Protein AF-A0A972MB14-F1 (afdb_monomer)

Structure (mmCIF, N/CA/C/O backbone):
data_AF-A0A972MB14-F1
#
_entry.id   AF-A0A972MB14-F1
#
loop_
_atom_site.group_PDB
_atom_site.id
_atom_site.type_symbol
_atom_site.label_atom_id
_atom_site.label_alt_id
_atom_site.label_comp_id
_atom_site.label_asym_id
_atom_site.label_entity_id
_atom_site.label_seq_id
_atom_site.pdbx_PDB_ins_code
_atom_site.Cartn_x
_atom_site.Cartn_y
_atom_site.Cartn_z
_atom_site.occupancy
_atom_site.B_iso_or_equiv
_atom_site.auth_seq_id
_atom_site.auth_comp_id
_atom_site.auth_asym_id
_atom_site.auth_atom_id
_atom_site.pdbx_PDB_model_num
ATOM 1 N N . MET A 1 1 ? -37.637 18.551 59.350 1.00 67.12 1 MET A N 1
ATOM 2 C CA . MET A 1 1 ? -36.494 17.605 59.357 1.00 67.12 1 MET A CA 1
ATOM 3 C C . MET A 1 1 ? -36.695 16.401 58.431 1.00 67.12 1 MET A C 1
ATOM 5 O O . MET A 1 1 ? -35.861 16.208 57.563 1.00 67.12 1 MET A O 1
ATOM 9 N N . LYS A 1 2 ? -37.806 15.646 58.508 1.00 78.25 2 LYS A N 1
ATOM 10 C CA . LYS A 1 2 ? -38.041 14.462 57.644 1.00 78.25 2 LYS A CA 1
ATOM 11 C C . LYS A 1 2 ? -37.957 14.737 56.128 1.00 78.25 2 LYS A C 1
ATOM 13 O O . LYS A 1 2 ? -37.333 13.970 55.413 1.00 78.25 2 LYS A O 1
ATOM 18 N N . LYS A 1 3 ? -38.506 15.862 55.649 1.00 83.62 3 LYS A N 1
ATOM 19 C CA . LYS A 1 3 ? -38.447 16.250 54.223 1.00 83.62 3 LYS A CA 1
ATOM 20 C C . LYS A 1 3 ? -37.011 16.465 53.722 1.00 83.62 3 LYS A C 1
ATOM 22 O O . LYS A 1 3 ? -36.682 16.026 52.633 1.00 83.62 3 LYS A O 1
ATOM 27 N N . PHE A 1 4 ? -36.147 17.070 54.539 1.00 88.12 4 PHE A N 1
ATOM 28 C CA . PHE A 1 4 ? -34.737 17.300 54.201 1.00 88.12 4 PHE A CA 1
ATOM 29 C C . PHE A 1 4 ? -33.963 15.985 54.045 1.00 88.12 4 PHE A C 1
ATOM 31 O O . PHE A 1 4 ? -33.184 15.830 53.113 1.00 88.12 4 PHE A O 1
ATOM 38 N N . LEU A 1 5 ? -34.244 15.007 54.911 1.00 87.56 5 LEU A N 1
ATOM 39 C CA . LEU A 1 5 ? -33.605 13.691 54.869 1.00 87.56 5 LEU A CA 1
ATOM 40 C C . LEU A 1 5 ? -33.989 12.903 53.604 1.00 87.56 5 LEU A C 1
ATOM 42 O O . LEU A 1 5 ? -33.153 12.219 53.024 1.00 87.56 5 LEU A O 1
ATOM 46 N N . VAL A 1 6 ? -35.232 13.065 53.134 1.00 91.38 6 VAL A N 1
ATOM 47 C CA . VAL A 1 6 ? -35.703 12.485 51.865 1.00 91.38 6 VAL A CA 1
ATOM 48 C C . VAL A 1 6 ? -35.013 13.137 50.664 1.00 91.38 6 VAL A C 1
ATOM 50 O O . VAL A 1 6 ? -34.541 12.427 49.782 1.00 91.38 6 VAL A O 1
ATOM 53 N N . PHE A 1 7 ? -34.885 14.468 50.642 1.00 91.50 7 PHE A N 1
ATOM 54 C CA . PHE A 1 7 ? -34.159 15.160 49.570 1.00 91.50 7 PHE A CA 1
ATOM 55 C C . PHE A 1 7 ? -32.680 14.762 49.515 1.00 91.50 7 PHE A C 1
ATOM 57 O O . PHE A 1 7 ? -32.153 14.548 48.426 1.00 91.50 7 PHE A O 1
ATOM 64 N N . LEU A 1 8 ? -32.032 14.600 50.671 1.00 92.25 8 LEU A N 1
ATOM 65 C CA . LEU A 1 8 ? -30.643 14.150 50.743 1.00 92.25 8 LEU A CA 1
ATOM 66 C C . LEU A 1 8 ? -30.474 12.729 50.182 1.00 92.25 8 LEU A C 1
ATOM 68 O O . LEU A 1 8 ? -29.557 12.487 49.404 1.00 92.25 8 LEU A O 1
ATOM 72 N N . ALA A 1 9 ? -31.383 11.809 50.517 1.00 92.25 9 ALA A N 1
ATOM 73 C CA . ALA A 1 9 ? -31.348 10.439 50.004 1.00 92.25 9 ALA A CA 1
ATOM 74 C C . ALA A 1 9 ? -31.546 10.379 48.478 1.00 92.25 9 ALA A C 1
ATOM 76 O O . ALA A 1 9 ? -30.826 9.657 47.791 1.00 92.25 9 ALA A O 1
ATOM 77 N N . ILE A 1 10 ? -32.474 11.177 47.939 1.00 92.31 10 ILE A N 1
ATOM 78 C CA . ILE A 1 10 ? -32.701 11.275 46.488 1.00 92.31 10 ILE A CA 1
ATOM 79 C C . ILE A 1 10 ? -31.466 11.855 45.788 1.00 92.31 10 ILE A C 1
ATOM 81 O O . ILE A 1 10 ? -31.065 11.362 44.737 1.00 92.31 10 ILE A O 1
ATOM 85 N N . PHE A 1 11 ? -30.839 12.876 46.374 1.00 93.06 11 PHE A N 1
ATOM 86 C CA . PHE A 1 11 ? -29.651 13.502 45.800 1.00 93.06 11 PHE A CA 1
ATOM 87 C C . PHE A 1 11 ? -28.461 12.536 45.729 1.00 93.06 11 PHE A C 1
ATOM 89 O O . PHE A 1 11 ? -27.808 12.448 44.691 1.00 93.06 11 PHE A O 1
ATOM 96 N N . ILE A 1 12 ? -28.226 11.757 46.791 1.00 93.62 12 ILE A N 1
ATOM 97 C CA . ILE A 1 12 ? -27.188 10.714 46.811 1.00 93.62 12 ILE A CA 1
ATOM 98 C C . ILE A 1 12 ? -27.470 9.658 45.733 1.00 93.62 12 ILE A C 1
ATOM 100 O O . ILE A 1 12 ? -26.585 9.341 44.943 1.00 93.62 12 ILE A O 1
ATOM 104 N N . PHE A 1 13 ? -28.720 9.195 45.625 1.00 93.75 13 PHE A N 1
ATOM 105 C CA . PHE A 1 13 ? -29.112 8.208 44.617 1.00 93.75 13 PHE A CA 1
ATOM 106 C C . PHE A 1 13 ? -28.865 8.695 43.179 1.00 93.75 13 PHE A C 1
ATOM 108 O O . PHE A 1 13 ? -28.361 7.945 42.343 1.00 93.75 13 PHE A O 1
ATOM 115 N N . ILE A 1 14 ? -29.166 9.965 42.887 1.00 94.88 14 ILE A N 1
ATOM 116 C CA . ILE A 1 14 ? -28.911 10.558 41.565 1.00 94.88 14 ILE A CA 1
ATOM 117 C C . ILE A 1 14 ? -27.407 10.582 41.257 1.00 94.88 14 ILE A C 1
ATOM 119 O O . ILE A 1 14 ? -27.012 10.237 40.141 1.00 94.88 14 ILE A O 1
ATOM 123 N N . ILE A 1 15 ? -26.567 10.952 42.229 1.00 94.00 15 ILE A N 1
ATOM 124 C CA . ILE A 1 15 ? -25.106 10.964 42.054 1.00 94.00 15 ILE A CA 1
ATOM 125 C C . ILE A 1 15 ? -24.587 9.555 41.749 1.00 94.00 15 ILE A C 1
ATOM 127 O O . ILE A 1 15 ? -23.817 9.385 40.799 1.00 94.00 15 ILE A O 1
ATOM 131 N N . ASP A 1 16 ? -25.045 8.548 42.491 1.00 91.44 16 ASP A N 1
ATOM 132 C CA . ASP A 1 16 ? -24.638 7.158 42.280 1.00 91.44 16 ASP A CA 1
ATOM 133 C C . ASP A 1 16 ? -25.042 6.654 40.885 1.00 91.44 16 ASP A C 1
ATOM 135 O O . ASP A 1 16 ? -24.229 6.046 40.179 1.00 91.44 16 ASP A O 1
ATOM 139 N N . CYS A 1 17 ? -26.257 6.974 40.424 1.00 91.75 17 CYS A N 1
ATOM 140 C CA . CYS A 1 17 ? -26.710 6.640 39.071 1.00 91.75 17 CYS A CA 1
ATOM 141 C C . CYS A 1 17 ? -25.832 7.274 37.979 1.00 91.75 17 CYS A C 1
ATOM 143 O O . CYS A 1 17 ? -25.488 6.607 36.994 1.00 91.75 17 CYS A O 1
ATOM 145 N N . ILE A 1 18 ? -25.437 8.541 38.145 1.00 92.50 18 ILE A N 1
ATOM 146 C CA . ILE A 1 18 ? -24.550 9.231 37.197 1.00 92.50 18 ILE A CA 1
ATOM 147 C C . ILE A 1 18 ? -23.175 8.549 37.170 1.00 92.50 18 ILE A C 1
ATOM 149 O O . ILE A 1 18 ? -22.654 8.257 36.088 1.00 92.50 18 ILE A O 1
ATOM 153 N N . LEU A 1 19 ? -22.609 8.227 38.338 1.00 90.56 19 LEU A N 1
ATOM 154 C CA . LEU A 1 19 ? -21.304 7.568 38.437 1.00 90.56 19 LEU A CA 1
ATOM 155 C C . LEU A 1 19 ? -21.295 6.196 37.746 1.00 90.56 19 LEU A C 1
ATOM 157 O O . LEU A 1 19 ? -20.359 5.870 37.007 1.00 90.56 19 LEU A O 1
ATOM 161 N N . ILE A 1 20 ? -22.349 5.403 37.955 1.00 90.12 20 ILE A N 1
ATOM 162 C CA . ILE A 1 20 ? -22.514 4.085 37.326 1.00 90.12 20 ILE A CA 1
ATOM 163 C C . ILE A 1 20 ? -22.588 4.226 35.802 1.00 90.12 20 ILE A C 1
ATOM 165 O O . ILE A 1 20 ? -21.906 3.493 35.083 1.00 90.12 20 ILE A O 1
ATOM 169 N N . THR A 1 21 ? -23.350 5.202 35.306 1.00 86.88 21 THR A N 1
ATOM 170 C CA . THR A 1 21 ? -23.515 5.446 33.864 1.00 86.88 21 THR A CA 1
ATOM 171 C C . THR A 1 21 ? -22.186 5.799 33.192 1.00 86.88 21 THR A C 1
ATOM 173 O O . THR A 1 21 ? -21.844 5.232 32.151 1.00 86.88 21 THR A O 1
ATOM 176 N N . ILE A 1 22 ? -21.383 6.671 33.813 1.00 83.62 22 ILE A N 1
ATOM 177 C CA . ILE A 1 22 ? -20.046 7.034 33.310 1.00 83.62 22 ILE A CA 1
ATOM 178 C C . ILE A 1 22 ? -19.139 5.798 33.247 1.00 83.62 22 ILE A C 1
ATOM 180 O O . ILE A 1 22 ? -18.452 5.573 32.247 1.00 83.62 22 ILE A O 1
ATOM 184 N N . LYS A 1 23 ? -19.161 4.962 34.292 1.00 84.81 23 LYS A N 1
ATOM 185 C CA . LYS A 1 23 ? -18.331 3.752 34.371 1.00 84.81 23 LYS A CA 1
ATOM 186 C C . LYS A 1 23 ? -18.718 2.706 33.319 1.00 84.81 23 LYS A C 1
ATOM 188 O O . LYS A 1 23 ? -17.835 2.062 32.751 1.00 84.81 23 LYS A O 1
ATOM 193 N N . LEU A 1 24 ? -20.011 2.552 33.030 1.00 80.06 24 LEU A N 1
ATOM 194 C CA . LEU A 1 24 ? -20.500 1.656 31.976 1.00 80.06 24 LEU A CA 1
ATOM 195 C C . LEU A 1 24 ? -20.060 2.131 30.583 1.00 80.06 24 LEU A C 1
ATOM 197 O O . LEU A 1 24 ? -19.507 1.338 29.821 1.00 80.06 24 LEU A O 1
ATOM 201 N N . ASN A 1 25 ? -20.192 3.427 30.293 1.00 78.38 25 ASN A N 1
ATOM 202 C CA . ASN A 1 25 ? -19.833 3.998 28.990 1.00 78.38 25 ASN A CA 1
ATOM 203 C C . ASN A 1 25 ? -18.316 3.899 28.703 1.00 78.38 25 ASN A C 1
ATOM 205 O O . ASN A 1 25 ? -17.888 3.513 27.614 1.00 78.38 25 ASN A O 1
ATOM 209 N N . GLN A 1 26 ? -17.469 4.125 29.716 1.00 76.31 26 GLN A N 1
ATOM 210 C CA . GLN A 1 26 ? -16.018 3.923 29.582 1.00 76.31 26 GLN A CA 1
ATOM 211 C C . GLN A 1 26 ? -15.644 2.466 29.260 1.00 76.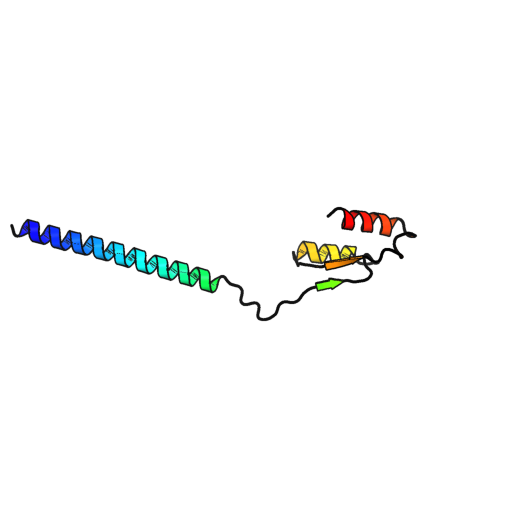31 26 GLN A C 1
ATOM 213 O O . GLN A 1 26 ? -14.702 2.219 28.502 1.00 76.31 26 GLN A O 1
ATOM 218 N N . ASN A 1 27 ? -16.370 1.495 29.818 1.00 69.38 27 ASN A N 1
ATOM 219 C CA . ASN A 1 27 ? -16.128 0.077 29.556 1.00 69.38 27 ASN A CA 1
ATOM 220 C C . ASN A 1 27 ? -16.568 -0.339 28.146 1.00 69.38 27 ASN A C 1
ATOM 222 O O . ASN A 1 27 ? -15.881 -1.144 27.511 1.00 69.38 27 ASN A O 1
ATOM 226 N N . GLU A 1 28 ? -17.664 0.220 27.632 1.00 69.06 28 GLU A N 1
ATOM 227 C CA . GLU A 1 28 ? -18.085 0.005 26.244 1.00 69.06 28 GLU A CA 1
ATOM 228 C C . GLU A 1 28 ? -17.102 0.616 25.248 1.00 69.06 28 GLU A C 1
ATOM 230 O O . GLU A 1 28 ? -16.692 -0.066 24.308 1.00 69.06 28 GLU A O 1
ATOM 235 N N . SER A 1 29 ? -16.628 1.838 25.506 1.00 64.06 29 SER A N 1
ATOM 236 C CA . SER A 1 29 ? -15.599 2.488 24.688 1.00 64.06 29 SER A CA 1
ATOM 237 C C . SER A 1 29 ? -14.307 1.658 24.630 1.00 64.06 29 SER A C 1
ATOM 239 O O . SER A 1 29 ? -13.803 1.353 23.547 1.00 64.06 29 SER A O 1
ATOM 241 N N . LYS A 1 30 ? -13.821 1.152 25.775 1.00 61.94 30 LYS A N 1
ATOM 242 C CA . LYS A 1 30 ? -12.661 0.239 25.813 1.00 61.94 30 LYS A CA 1
ATOM 243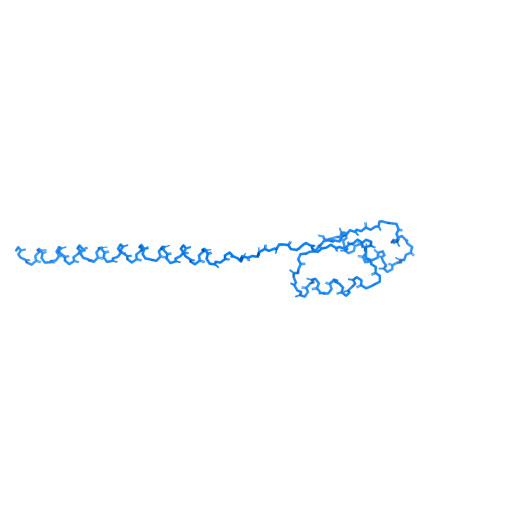 C C . LYS A 1 30 ? -12.901 -1.059 25.031 1.00 61.94 30 LYS A C 1
ATOM 245 O O . LYS A 1 30 ? -11.999 -1.525 24.333 1.00 61.94 30 LYS A O 1
ATOM 250 N N . ARG A 1 31 ? -14.105 -1.640 25.110 1.00 60.22 31 ARG A N 1
ATOM 251 C CA . ARG A 1 31 ? -14.480 -2.841 24.336 1.00 60.22 31 ARG A CA 1
ATOM 252 C C . ARG A 1 31 ? -14.561 -2.566 22.833 1.00 60.22 31 ARG A C 1
ATOM 254 O O . ARG A 1 31 ? -14.140 -3.419 22.054 1.00 60.22 31 ARG A O 1
ATOM 261 N N . ALA A 1 32 ? -15.063 -1.403 22.424 1.00 60.53 32 ALA A N 1
ATOM 262 C CA . ALA A 1 32 ? -15.117 -0.994 21.023 1.00 60.53 32 ALA A CA 1
ATOM 263 C C . ALA A 1 32 ? -13.706 -0.811 20.440 1.00 60.53 32 ALA A C 1
ATOM 265 O O . ALA A 1 32 ? -13.418 -1.328 19.361 1.00 60.53 32 ALA A O 1
ATOM 266 N N . ILE A 1 33 ? -12.793 -0.193 21.199 1.00 60.38 33 ILE A N 1
ATOM 267 C CA . ILE A 1 33 ? -11.381 -0.035 20.811 1.00 60.38 33 ILE A CA 1
ATOM 268 C C . ILE A 1 33 ? -10.690 -1.402 20.657 1.00 60.38 33 ILE A C 1
ATOM 270 O O . ILE A 1 33 ? -9.942 -1.612 19.704 1.00 60.38 33 ILE A O 1
ATOM 274 N N . HIS A 1 34 ? -10.970 -2.364 21.542 1.00 58.25 34 HIS A N 1
ATOM 275 C CA . HIS A 1 34 ? -10.407 -3.718 21.442 1.00 58.25 34 HIS A CA 1
ATOM 276 C C . HIS A 1 34 ? -10.948 -4.532 20.256 1.00 58.25 34 HIS A C 1
ATOM 278 O O . HIS A 1 34 ? -10.228 -5.377 19.730 1.00 58.25 34 HIS A O 1
ATOM 284 N N . LYS A 1 35 ? -12.184 -4.281 19.807 1.00 57.38 35 LYS A N 1
ATOM 285 C CA . LYS A 1 35 ? -12.768 -4.940 18.624 1.00 57.38 35 LYS A CA 1
ATOM 286 C C . LYS A 1 35 ? -12.300 -4.342 17.293 1.00 57.38 35 LYS A C 1
ATOM 288 O O . LYS A 1 35 ? -12.428 -5.001 16.269 1.00 57.38 35 LYS A O 1
ATOM 293 N N . ALA A 1 36 ? -11.760 -3.124 17.299 1.00 57.97 36 ALA A N 1
ATOM 294 C CA . ALA A 1 36 ? -11.373 -2.407 16.086 1.00 57.97 36 ALA A CA 1
ATOM 295 C C . ALA A 1 36 ? -9.965 -2.741 15.566 1.00 57.97 36 ALA A C 1
ATOM 297 O O . ALA A 1 36 ? -9.579 -2.229 14.519 1.00 57.97 36 ALA A O 1
ATOM 298 N N . LYS A 1 37 ? -9.179 -3.583 16.253 1.00 57.12 37 LYS A N 1
ATOM 299 C CA . LYS A 1 37 ? -7.910 -4.063 15.691 1.00 57.12 37 LYS A CA 1
ATOM 300 C C . LYS A 1 37 ? -8.203 -5.213 14.730 1.00 57.12 37 LYS A C 1
ATOM 302 O O . LYS A 1 37 ? -8.576 -6.288 15.204 1.00 57.12 37 LYS A O 1
ATOM 307 N N . PRO A 1 38 ? -8.042 -5.031 13.406 1.00 58.31 38 PRO A N 1
ATOM 308 C CA . PRO A 1 38 ? -8.188 -6.140 12.488 1.00 58.31 38 PRO A CA 1
ATOM 309 C C . PRO A 1 38 ? -7.117 -7.176 12.828 1.00 58.31 38 PRO A C 1
ATOM 311 O O . PRO A 1 38 ? -5.915 -6.919 12.777 1.00 58.31 38 PRO A O 1
ATOM 314 N N . HIS A 1 39 ? -7.583 -8.348 13.243 1.00 59.25 39 HIS A N 1
ATOM 315 C CA . HIS A 1 39 ? -6.758 -9.497 13.577 1.00 59.25 39 HIS A CA 1
ATOM 316 C C . HIS A 1 39 ? -6.288 -10.139 12.262 1.00 59.25 39 HIS A C 1
ATOM 318 O O . HIS A 1 39 ? -6.711 -11.237 11.905 1.00 59.25 39 HIS A O 1
ATOM 324 N N . TYR A 1 40 ? -5.455 -9.443 11.484 1.00 62.72 40 TYR A N 1
ATOM 325 C CA . TYR A 1 40 ? -4.817 -10.067 10.330 1.00 62.72 40 TYR A CA 1
ATOM 326 C C . TYR A 1 40 ? -3.843 -11.114 10.870 1.00 62.72 40 TYR A C 1
ATOM 328 O O . TYR A 1 40 ? -2.780 -10.792 11.394 1.00 62.72 40 TYR A O 1
ATOM 336 N N . LYS A 1 41 ? -4.252 -12.386 10.818 1.00 67.38 41 LYS A N 1
ATOM 337 C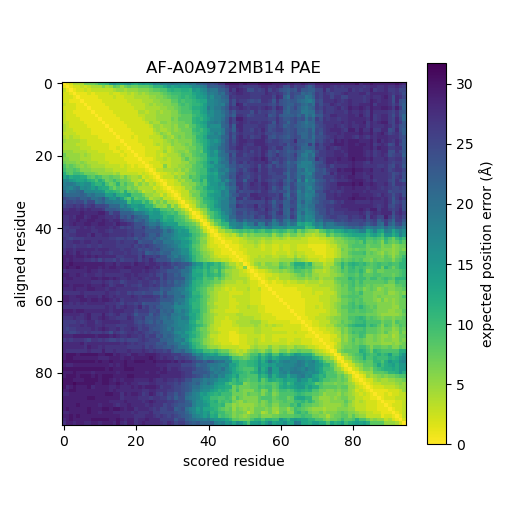 CA . LYS A 1 41 ? -3.465 -13.530 11.306 1.00 67.38 41 LYS A CA 1
ATOM 338 C C . LYS A 1 41 ? -2.135 -13.673 10.550 1.00 67.38 41 LYS A C 1
ATOM 340 O O . LYS A 1 41 ? -1.214 -14.295 11.067 1.00 67.38 41 LYS A O 1
ATOM 345 N N . TYR A 1 42 ? -2.040 -13.076 9.359 1.00 71.31 42 TYR A N 1
ATOM 346 C CA . TYR A 1 42 ? -0.873 -13.098 8.488 1.00 71.31 42 TYR A CA 1
ATOM 347 C C . TYR A 1 42 ? -0.743 -11.763 7.751 1.00 71.31 42 TYR A C 1
ATOM 349 O O . TYR A 1 42 ? -1.732 -11.245 7.234 1.00 71.31 42 TYR A O 1
ATOM 357 N N . SER A 1 43 ? 0.479 -11.241 7.682 1.00 80.12 43 SER A N 1
ATOM 358 C CA . SER A 1 43 ? 0.828 -10.093 6.844 1.00 80.12 43 SER A CA 1
ATOM 359 C C . SER A 1 43 ? 1.498 -10.603 5.575 1.00 80.12 43 SER A C 1
ATOM 361 O O . SER A 1 43 ? 2.470 -11.353 5.656 1.00 80.12 43 SER A O 1
ATOM 363 N N . VAL A 1 44 ? 0.984 -10.202 4.413 1.00 81.94 44 VAL A N 1
ATOM 3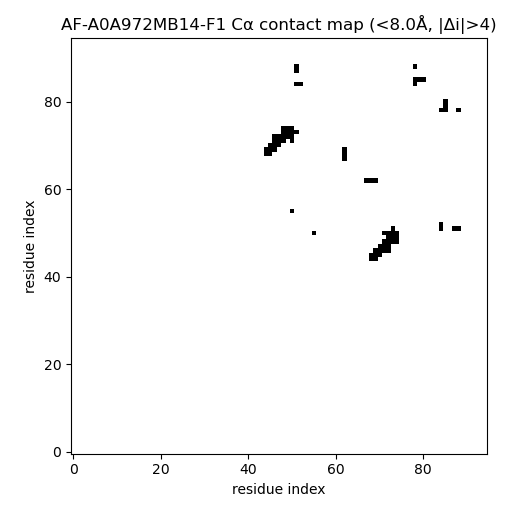64 C CA . VAL A 1 44 ? 1.583 -10.507 3.108 1.00 81.94 44 VAL A CA 1
ATOM 365 C C . VAL A 1 44 ? 2.146 -9.214 2.536 1.00 81.94 44 VAL A C 1
ATOM 367 O O . VAL A 1 44 ? 1.427 -8.223 2.426 1.00 81.94 44 VAL A O 1
ATOM 370 N N . PHE A 1 45 ? 3.430 -9.229 2.186 1.00 88.88 45 PHE A N 1
ATOM 371 C CA . PHE A 1 45 ? 4.106 -8.110 1.537 1.00 88.88 45 PHE A CA 1
ATOM 372 C C . PHE A 1 45 ? 4.209 -8.399 0.043 1.00 88.88 45 PHE A C 1
ATOM 374 O O . PHE A 1 45 ? 4.734 -9.440 -0.347 1.00 88.88 45 PHE A O 1
ATOM 381 N N . LEU A 1 46 ? 3.687 -7.493 -0.782 1.00 90.25 46 LEU A N 1
ATOM 382 C CA . LEU A 1 46 ? 3.740 -7.622 -2.234 1.00 90.25 46 LEU A CA 1
ATOM 383 C C . LEU A 1 46 ? 4.926 -6.833 -2.785 1.00 90.25 46 LEU A C 1
ATOM 385 O O . LEU A 1 46 ? 5.045 -5.627 -2.554 1.00 90.25 46 LEU A O 1
ATOM 389 N N . THR A 1 47 ? 5.778 -7.522 -3.537 1.00 90.69 47 THR A N 1
ATOM 390 C CA . THR A 1 47 ? 6.929 -6.934 -4.218 1.00 90.69 47 THR A CA 1
ATOM 391 C C . THR A 1 47 ? 6.949 -7.336 -5.689 1.00 90.69 47 THR A C 1
ATOM 393 O O . THR A 1 47 ? 6.403 -8.374 -6.067 1.00 90.69 47 THR A O 1
ATOM 396 N N . SER A 1 48 ? 7.576 -6.514 -6.526 1.00 87.56 48 SER A N 1
ATOM 397 C CA . SER A 1 48 ? 7.941 -6.885 -7.896 1.00 87.56 48 SER A CA 1
ATOM 398 C C . SER A 1 48 ? 9.361 -6.444 -8.185 1.00 87.56 48 SER A C 1
ATOM 400 O O . SER A 1 48 ? 9.703 -5.283 -7.961 1.00 87.56 48 SER A O 1
ATOM 402 N N . ASP A 1 49 ? 10.131 -7.357 -8.760 1.00 86.62 49 ASP A N 1
ATOM 403 C CA . ASP A 1 49 ? 11.481 -7.105 -9.252 1.00 86.62 49 ASP A CA 1
ATOM 404 C C . ASP A 1 49 ? 11.453 -6.808 -10.760 1.00 86.62 49 ASP A C 1
ATOM 406 O O . ASP A 1 49 ? 10.418 -6.962 -11.417 1.00 86.62 49 ASP A O 1
ATOM 410 N N . ASP A 1 50 ? 12.574 -6.325 -11.297 1.00 82.38 50 ASP A N 1
ATOM 411 C CA . ASP A 1 50 ? 12.824 -6.082 -12.729 1.00 82.38 50 ASP A CA 1
ATOM 412 C C . ASP A 1 50 ? 11.931 -5.045 -13.437 1.00 82.38 50 ASP A C 1
ATOM 414 O O . ASP A 1 50 ? 12.067 -4.813 -14.640 1.00 82.38 50 ASP A O 1
ATOM 418 N N . GLY A 1 51 ? 11.035 -4.377 -12.713 1.00 74.50 51 GLY A N 1
ATOM 419 C CA . GLY A 1 51 ? 10.087 -3.431 -13.291 1.00 74.50 51 GLY A CA 1
ATOM 420 C C . GLY A 1 51 ? 10.646 -2.022 -13.546 1.00 74.50 51 GLY A C 1
ATOM 421 O O . GLY A 1 51 ? 11.721 -1.668 -13.059 1.00 74.50 51 GLY A O 1
ATOM 422 N N . PRO A 1 52 ? 9.890 -1.173 -14.274 1.00 76.38 52 PRO A N 1
ATOM 423 C CA . PRO A 1 52 ? 8.665 -1.504 -15.005 1.00 76.38 52 PRO A CA 1
ATOM 424 C C . PRO A 1 52 ? 8.896 -2.360 -16.266 1.00 76.38 52 PRO A C 1
ATOM 426 O O . PRO A 1 52 ? 9.765 -2.085 -17.076 1.00 76.38 52 PRO A O 1
ATOM 429 N N . LEU A 1 53 ? 8.064 -3.374 -16.484 1.00 76.31 53 LEU A N 1
ATOM 430 C CA . LE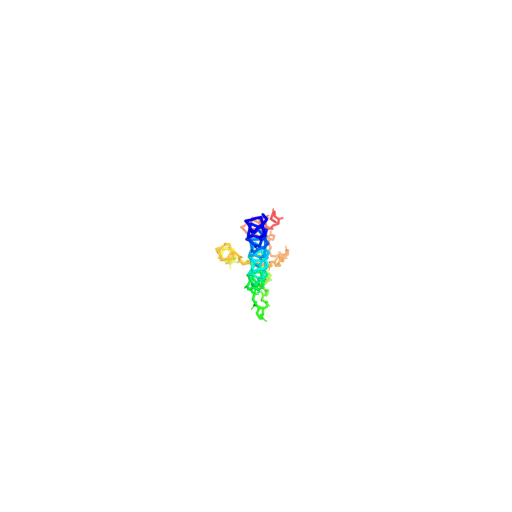U A 1 53 ? 8.065 -4.212 -17.686 1.00 76.31 53 LEU A CA 1
ATOM 431 C C . LEU A 1 53 ? 6.793 -3.967 -18.509 1.00 76.31 53 LEU A C 1
ATOM 433 O O . LEU A 1 53 ? 5.860 -3.264 -18.096 1.00 76.31 53 LEU A O 1
ATOM 437 N N . LYS A 1 54 ? 6.717 -4.579 -19.694 1.00 72.81 54 LYS A N 1
ATOM 438 C CA . LYS A 1 54 ? 5.473 -4.623 -20.471 1.00 72.81 54 LYS A CA 1
ATOM 439 C C . LYS A 1 54 ? 4.380 -5.282 -19.616 1.00 72.81 54 LYS A C 1
ATOM 441 O O . LYS A 1 54 ? 4.466 -6.459 -19.300 1.00 72.81 54 LYS A O 1
ATOM 446 N N . GLY A 1 55 ? 3.361 -4.508 -19.241 1.00 73.62 55 GLY A N 1
ATOM 447 C CA . GLY A 1 55 ? 2.291 -4.944 -18.332 1.00 73.62 55 GLY A CA 1
ATOM 448 C C . GLY A 1 55 ? 2.266 -4.223 -16.980 1.00 73.62 55 GLY A C 1
ATOM 449 O O . GLY A 1 55 ? 1.223 -4.226 -16.329 1.00 73.62 55 GLY A O 1
ATOM 450 N N . SER A 1 56 ? 3.319 -3.492 -16.593 1.00 80.88 56 SER A N 1
ATOM 451 C CA . SER A 1 56 ? 3.345 -2.753 -15.315 1.00 80.88 56 SER A CA 1
ATOM 452 C C . SER A 1 56 ? 2.234 -1.707 -15.183 1.00 80.88 56 SER A C 1
ATOM 454 O O . SER A 1 56 ? 1.763 -1.463 -14.083 1.00 80.88 56 SER A O 1
ATOM 456 N N . ARG A 1 57 ? 1.712 -1.164 -16.295 1.00 81.56 57 ARG A N 1
ATOM 457 C CA . ARG A 1 57 ? 0.535 -0.270 -16.271 1.00 81.56 57 ARG A CA 1
ATOM 458 C C . ARG A 1 57 ? -0.737 -0.947 -15.754 1.00 81.56 57 ARG A C 1
ATOM 460 O O . ARG A 1 57 ? -1.590 -0.274 -15.182 1.00 81.56 57 ARG A O 1
ATOM 467 N N . TYR A 1 58 ? -0.895 -2.245 -16.005 1.00 86.69 58 TYR A N 1
ATOM 468 C CA . TYR A 1 58 ? -2.025 -3.008 -15.481 1.00 86.69 58 TYR A CA 1
ATOM 469 C C . TYR A 1 58 ? -1.859 -3.223 -13.976 1.00 86.69 58 TYR A C 1
ATOM 471 O O . TYR A 1 58 ? -2.785 -2.974 -13.210 1.00 86.69 58 TYR A O 1
ATOM 479 N N . LEU A 1 59 ? -0.645 -3.575 -13.554 1.00 85.19 59 LEU A N 1
ATOM 480 C CA . LEU A 1 59 ? -0.297 -3.772 -12.150 1.00 85.19 59 LEU A CA 1
ATOM 481 C C . LEU A 1 59 ? -0.473 -2.470 -11.336 1.00 85.19 59 LEU A C 1
ATOM 483 O O . LEU A 1 59 ? -1.119 -2.474 -10.294 1.00 85.19 59 LEU A O 1
ATOM 487 N N . ASP A 1 60 ? -0.054 -1.332 -11.891 1.00 84.44 60 ASP A N 1
ATOM 488 C CA . ASP A 1 60 ? -0.309 0.015 -11.361 1.00 84.44 60 ASP A CA 1
ATOM 489 C C . ASP A 1 60 ? -1.789 0.358 -11.183 1.00 84.44 60 ASP A C 1
ATOM 491 O O . ASP A 1 60 ? -2.148 1.112 -10.275 1.00 84.44 60 ASP A O 1
ATOM 495 N N . ARG A 1 61 ? -2.638 -0.093 -12.116 1.00 88.81 61 ARG A N 1
ATOM 496 C CA . ARG A 1 61 ? -4.082 0.139 -12.042 1.00 88.81 61 ARG A CA 1
ATOM 497 C C . ARG A 1 61 ? -4.651 -0.633 -10.860 1.00 88.81 61 ARG A C 1
ATOM 499 O O . ARG A 1 61 ? -5.338 -0.025 -10.050 1.00 88.81 61 ARG A O 1
ATOM 506 N N . LEU A 1 62 ? -4.304 -1.915 -10.738 1.00 89.75 62 LEU A N 1
ATOM 507 C CA . LEU A 1 62 ? -4.758 -2.767 -9.640 1.00 89.75 62 LEU A CA 1
ATOM 508 C C . LEU A 1 62 ? -4.301 -2.225 -8.281 1.00 89.75 62 LEU A C 1
ATOM 510 O O . LEU A 1 62 ? -5.115 -2.085 -7.377 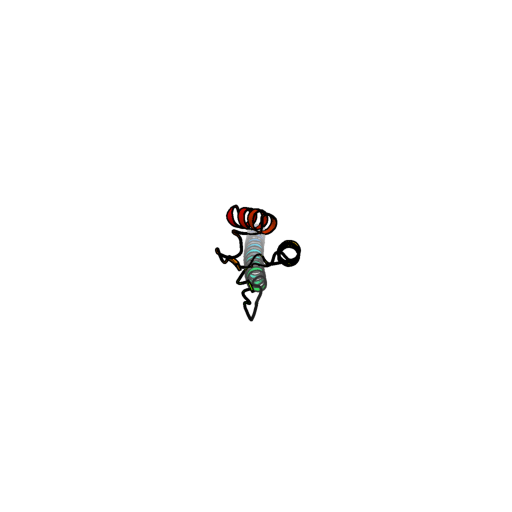1.00 89.75 62 LEU A O 1
ATOM 514 N N . ILE A 1 63 ? -3.027 -1.845 -8.144 1.00 89.25 63 ILE A N 1
ATOM 515 C CA . ILE A 1 63 ? -2.505 -1.274 -6.891 1.00 89.25 63 ILE A CA 1
ATOM 516 C C . ILE A 1 63 ? -3.299 -0.030 -6.477 1.00 89.25 63 ILE A C 1
ATOM 518 O O . ILE A 1 63 ? -3.655 0.113 -5.308 1.00 89.25 63 ILE A O 1
ATO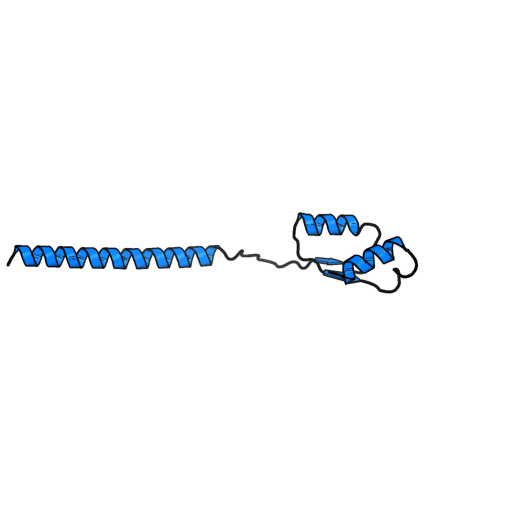M 522 N N . ARG A 1 64 ? -3.605 0.858 -7.432 1.00 87.81 64 ARG A N 1
ATOM 523 C CA . ARG A 1 64 ? -4.379 2.079 -7.167 1.00 87.81 64 ARG A CA 1
ATOM 524 C C . ARG A 1 64 ? -5.844 1.800 -6.853 1.00 87.81 64 ARG A C 1
ATOM 526 O O . ARG A 1 64 ? -6.389 2.432 -5.957 1.00 87.81 64 ARG A O 1
ATOM 533 N N . GLU A 1 65 ? -6.461 0.880 -7.584 1.00 94.25 65 GLU A N 1
ATOM 534 C CA . GLU A 1 65 ? -7.863 0.497 -7.412 1.00 94.25 65 GLU A CA 1
ATOM 535 C C . GLU A 1 65 ? -8.106 -0.149 -6.045 1.00 94.25 65 GLU A C 1
ATOM 537 O O . GLU A 1 65 ? -9.039 0.228 -5.341 1.00 94.25 65 GLU A O 1
ATOM 542 N N . TYR A 1 66 ? -7.224 -1.061 -5.635 1.00 92.00 66 TYR A N 1
ATOM 543 C CA . TYR A 1 66 ? -7.356 -1.798 -4.379 1.00 92.00 66 TYR A CA 1
ATOM 544 C C . TYR A 1 66 ? -6.634 -1.145 -3.190 1.00 92.00 66 TYR A C 1
ATOM 546 O O . TYR A 1 66 ? -6.709 -1.67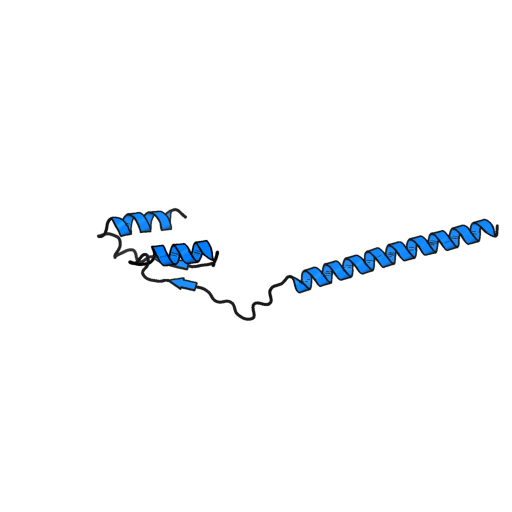0 -2.082 1.00 92.00 66 TYR A O 1
ATOM 554 N N . GLN A 1 67 ? -5.935 -0.023 -3.401 1.00 89.56 67 GLN A N 1
ATOM 555 C CA . GLN A 1 67 ? -5.154 0.688 -2.377 1.00 89.56 67 GLN A CA 1
ATOM 556 C C . GLN A 1 67 ? -4.195 -0.233 -1.597 1.00 89.56 67 GLN A C 1
ATOM 558 O O . GLN A 1 67 ? -4.048 -0.125 -0.378 1.00 89.56 67 GLN A O 1
ATOM 563 N N . VAL A 1 68 ? -3.548 -1.167 -2.300 1.00 86.88 68 VAL A N 1
ATOM 564 C CA . VAL A 1 68 ? -2.692 -2.188 -1.677 1.00 86.88 68 VAL A CA 1
ATOM 565 C C . VAL A 1 68 ? -1.254 -1.672 -1.553 1.00 86.88 68 VAL A C 1
ATOM 567 O O . VAL A 1 68 ? -0.691 -1.229 -2.555 1.00 86.88 68 VAL A O 1
ATOM 570 N N . PRO A 1 69 ? -0.617 -1.753 -0.368 1.00 85.94 69 PRO A N 1
ATOM 571 C CA . PRO A 1 69 ? 0.801 -1.434 -0.218 1.00 85.94 69 PRO A CA 1
ATOM 572 C C . PRO A 1 69 ? 1.668 -2.352 -1.087 1.00 85.94 69 PRO A C 1
ATOM 574 O O . PRO A 1 69 ? 1.528 -3.575 -1.037 1.00 85.94 69 PRO A O 1
ATOM 577 N N . PHE A 1 70 ? 2.572 -1.767 -1.870 1.00 88.06 70 PHE A N 1
ATOM 578 C CA . PHE A 1 70 ? 3.384 -2.490 -2.846 1.00 88.06 70 PHE A CA 1
ATOM 579 C C . PHE A 1 70 ? 4.773 -1.864 -2.994 1.00 88.06 70 PHE A C 1
ATOM 581 O O . PHE A 1 70 ? 4.893 -0.639 -3.043 1.00 88.06 70 PHE A O 1
ATOM 588 N N . THR A 1 71 ? 5.802 -2.704 -3.122 1.00 88.50 71 THR A N 1
ATOM 589 C CA . THR A 1 71 ? 7.187 -2.268 -3.358 1.00 88.50 71 THR A CA 1
ATOM 590 C C . THR A 1 71 ? 7.658 -2.702 -4.743 1.00 88.50 71 THR A C 1
ATOM 592 O O . THR A 1 71 ? 7.636 -3.887 -5.070 1.00 88.50 71 THR A O 1
ATOM 595 N N . LEU A 1 72 ? 8.131 -1.748 -5.546 1.00 85.69 72 LEU A N 1
ATOM 596 C CA . LEU A 1 72 ? 8.697 -2.003 -6.870 1.00 85.69 72 LEU A CA 1
ATOM 597 C C . LEU A 1 72 ? 10.216 -1.809 -6.846 1.00 85.69 72 LEU A C 1
ATOM 599 O O . LEU A 1 72 ? 10.689 -0.703 -6.577 1.00 85.69 72 LEU A O 1
ATOM 603 N N . PHE A 1 73 ? 10.974 -2.851 -7.180 1.00 85.69 73 PHE A N 1
ATOM 604 C CA . PHE A 1 73 ? 12.422 -2.771 -7.350 1.00 85.69 73 PHE A CA 1
ATOM 605 C C . PHE A 1 73 ? 12.766 -2.523 -8.818 1.00 85.69 73 PHE A C 1
ATOM 607 O O . PHE A 1 73 ? 12.469 -3.323 -9.704 1.00 85.69 73 PHE A O 1
ATOM 614 N N . LEU A 1 74 ? 13.384 -1.370 -9.068 1.00 79.69 74 LEU A N 1
ATOM 615 C CA . LEU A 1 74 ? 13.725 -0.904 -10.407 1.00 79.69 74 LEU A CA 1
ATOM 616 C C . LEU A 1 74 ? 15.121 -1.387 -10.809 1.00 79.69 74 LEU A C 1
ATOM 618 O O . LEU A 1 74 ? 16.099 -1.090 -10.122 1.00 79.69 74 LEU A O 1
ATOM 622 N N . VAL A 1 75 ? 15.250 -2.046 -11.961 1.00 76.25 75 VAL A N 1
ATOM 623 C CA . VAL A 1 75 ? 16.569 -2.427 -12.499 1.00 76.25 75 VAL A CA 1
ATOM 624 C C . VAL A 1 75 ? 17.065 -1.336 -13.433 1.00 76.25 75 VAL A C 1
ATOM 626 O O . VAL A 1 75 ? 16.477 -1.111 -14.467 1.00 76.25 75 VAL A O 1
ATOM 629 N N . GLY A 1 76 ? 18.166 -0.647 -13.135 1.00 62.97 76 GLY A N 1
ATOM 630 C CA . GLY A 1 76 ? 18.582 0.540 -13.908 1.00 62.97 76 GLY A CA 1
ATOM 631 C C . GLY A 1 76 ? 19.014 0.310 -15.370 1.00 62.97 76 GLY A C 1
ATOM 632 O O . GLY A 1 76 ? 19.066 1.269 -16.135 1.00 62.97 76 GLY A O 1
ATOM 633 N N . LYS A 1 77 ? 19.329 -0.931 -15.766 1.00 64.75 77 LYS A N 1
ATOM 634 C CA . LYS A 1 77 ? 19.970 -1.271 -17.054 1.00 64.75 77 LYS A CA 1
ATOM 635 C C . LYS A 1 77 ? 19.019 -1.373 -18.271 1.00 64.75 77 LYS A C 1
ATOM 637 O O . LYS A 1 77 ? 19.344 -0.779 -19.290 1.00 64.75 77 LYS A O 1
ATOM 642 N N . PRO A 1 78 ? 17.853 -2.051 -18.213 1.00 59.19 78 PRO A N 1
ATOM 643 C CA . PRO A 1 78 ? 16.965 -2.216 -19.374 1.00 59.19 78 PRO A CA 1
ATOM 644 C C . PRO A 1 78 ? 16.172 -0.955 -19.781 1.00 59.19 78 PRO A C 1
ATOM 646 O O . PRO A 1 78 ? 15.565 -0.931 -20.847 1.00 59.19 78 PRO A O 1
ATOM 649 N N . PHE A 1 79 ? 16.183 0.120 -18.983 1.00 59.62 79 PHE A N 1
ATOM 650 C CA . PHE A 1 79 ? 15.393 1.338 -19.254 1.00 59.62 79 PHE A CA 1
ATOM 651 C C . PHE A 1 79 ? 16.099 2.369 -20.128 1.00 59.62 79 PHE A C 1
ATOM 653 O O . PHE A 1 79 ? 15.472 3.333 -20.564 1.00 59.62 79 PHE A O 1
ATOM 660 N N . SER A 1 80 ? 17.404 2.229 -20.366 1.00 55.97 80 SER A N 1
ATOM 661 C CA . SER A 1 80 ? 18.150 3.229 -21.128 1.00 55.97 80 SER A CA 1
ATOM 662 C C . SER A 1 80 ? 17.830 3.217 -22.624 1.00 55.97 80 SER A C 1
ATOM 664 O O . SER A 1 80 ? 18.085 4.235 -23.264 1.00 55.97 80 SER A O 1
ATOM 666 N N . GLU A 1 81 ? 17.258 2.140 -23.164 1.00 60.25 81 GLU A N 1
ATOM 667 C CA . GLU A 1 81 ? 17.137 1.925 -24.616 1.00 60.25 81 GLU A CA 1
ATOM 668 C C . GLU A 1 81 ? 15.717 2.132 -25.172 1.00 60.25 81 GLU A C 1
ATOM 670 O O . GLU A 1 81 ? 15.574 2.507 -26.332 1.00 60.25 81 GLU A O 1
ATOM 675 N N . ASP A 1 82 ? 14.668 1.995 -24.353 1.00 66.25 82 ASP A N 1
ATOM 676 C CA . ASP A 1 82 ? 13.275 2.216 -24.770 1.00 66.25 82 ASP A CA 1
ATOM 677 C C . ASP A 1 82 ? 12.714 3.519 -24.166 1.00 66.25 82 ASP A C 1
ATOM 679 O O . ASP A 1 82 ? 12.615 3.693 -22.945 1.00 66.25 82 ASP A O 1
ATOM 683 N N . SER A 1 83 ? 12.328 4.455 -25.038 1.00 68.00 83 SER A N 1
ATOM 684 C CA . SER A 1 83 ? 11.818 5.783 -24.676 1.00 68.00 83 SER A CA 1
ATOM 685 C C . SER A 1 83 ? 10.514 5.741 -23.867 1.00 68.00 83 SER A C 1
ATOM 687 O O . SER A 1 83 ? 10.327 6.568 -22.966 1.00 68.00 83 SER A O 1
ATOM 689 N N . ASN A 1 84 ? 9.641 4.758 -24.111 1.00 67.50 84 ASN A N 1
ATOM 690 C CA . ASN A 1 84 ? 8.391 4.582 -23.364 1.00 67.50 84 ASN A CA 1
ATOM 691 C C . ASN A 1 84 ? 8.649 4.068 -21.944 1.00 67.50 84 ASN A C 1
ATOM 693 O O . ASN A 1 84 ? 7.980 4.478 -20.985 1.00 67.50 84 ASN A O 1
ATOM 697 N N . LEU A 1 85 ? 9.635 3.184 -21.802 1.00 66.81 85 LEU A N 1
ATOM 698 C CA . LEU A 1 85 ? 10.082 2.661 -20.514 1.00 66.81 85 LEU A CA 1
ATOM 699 C C . LEU A 1 85 ? 10.807 3.744 -19.702 1.00 66.81 85 LEU A C 1
ATOM 701 O O . LEU A 1 85 ? 10.551 3.869 -18.505 1.00 66.81 85 LEU A O 1
ATOM 705 N N . ARG A 1 86 ? 11.595 4.611 -20.348 1.00 69.12 86 ARG A N 1
ATOM 706 C CA . ARG A 1 86 ? 12.233 5.791 -19.728 1.00 69.12 86 ARG A CA 1
ATOM 707 C C . ARG A 1 86 ? 11.224 6.768 -19.117 1.00 69.12 86 ARG A C 1
ATOM 709 O O . ARG A 1 86 ? 11.390 7.175 -17.969 1.00 69.12 86 ARG A O 1
ATOM 716 N N . TYR A 1 87 ? 10.170 7.115 -19.862 1.00 71.56 87 TYR A N 1
ATOM 717 C CA . TYR A 1 87 ? 9.081 7.974 -19.371 1.00 71.56 87 TYR A CA 1
ATOM 718 C C . TYR A 1 87 ? 8.318 7.329 -18.206 1.00 71.56 87 TYR A C 1
ATOM 720 O O . TYR A 1 87 ? 7.895 7.988 -17.259 1.00 71.56 87 TYR A O 1
ATOM 728 N N . THR A 1 88 ? 8.140 6.012 -18.264 1.00 70.19 88 THR A N 1
ATOM 729 C CA . THR A 1 88 ? 7.469 5.277 -17.193 1.00 70.19 88 THR A CA 1
ATOM 730 C C . THR A 1 88 ? 8.339 5.253 -15.929 1.00 70.19 88 THR A C 1
ATOM 732 O O . THR A 1 88 ? 7.847 5.544 -14.843 1.00 70.19 88 THR A O 1
ATOM 735 N N . LEU A 1 89 ? 9.647 5.016 -16.069 1.00 71.38 89 LEU A N 1
ATOM 736 C CA . LEU A 1 89 ? 10.619 5.048 -14.974 1.00 71.38 89 LEU A CA 1
ATOM 737 C C . LEU A 1 89 ? 10.693 6.423 -14.290 1.00 71.38 89 LEU A C 1
ATOM 739 O O . LEU A 1 89 ? 10.744 6.488 -13.062 1.00 71.38 89 LEU A O 1
ATOM 743 N N . SER A 1 90 ? 10.691 7.524 -15.052 1.00 74.12 90 SER A N 1
ATOM 744 C CA . SER A 1 90 ? 10.745 8.872 -14.464 1.00 74.12 90 SER A CA 1
ATOM 745 C C . SER A 1 90 ? 9.537 9.161 -13.573 1.00 74.12 90 SER A C 1
ATOM 747 O O . SER A 1 90 ? 9.694 9.792 -12.532 1.00 74.12 90 SER A O 1
ATOM 749 N N . ARG A 1 91 ? 8.362 8.625 -13.921 1.00 73.94 91 ARG A N 1
ATOM 750 C CA . ARG A 1 91 ? 7.137 8.739 -13.119 1.00 73.94 91 ARG A CA 1
ATOM 751 C C . ARG A 1 91 ? 7.199 7.970 -11.795 1.00 73.94 91 ARG A C 1
ATOM 753 O O . ARG A 1 91 ? 6.583 8.399 -10.824 1.00 73.94 91 ARG A O 1
ATOM 760 N N . TYR A 1 92 ? 7.918 6.847 -11.749 1.00 71.50 92 TYR A N 1
ATOM 761 C CA . TYR A 1 92 ? 8.134 6.105 -10.501 1.00 71.50 92 TYR A CA 1
ATOM 762 C C . TYR A 1 92 ? 9.174 6.765 -9.596 1.00 71.50 92 TYR A C 1
ATOM 764 O O . TYR A 1 92 ? 9.063 6.647 -8.387 1.00 71.50 92 TYR A O 1
ATOM 772 N N . LYS A 1 93 ? 10.166 7.471 -10.153 1.00 69.62 9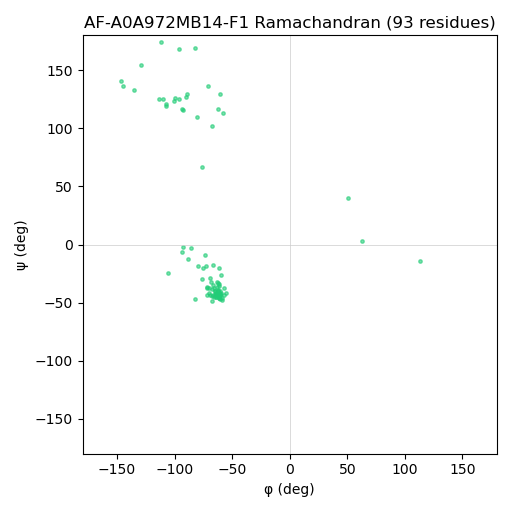3 LYS A N 1
ATOM 773 C CA . LYS A 1 93 ? 11.181 8.186 -9.358 1.00 69.62 93 LYS A CA 1
ATOM 774 C C . LYS A 1 93 ? 10.676 9.485 -8.720 1.00 69.62 93 LYS A C 1
ATOM 776 O O . LYS A 1 93 ? 11.337 10.000 -7.827 1.00 69.62 93 LYS A O 1
ATOM 781 N N . SER A 1 94 ? 9.585 10.057 -9.230 1.00 65.94 94 SER A N 1
ATOM 782 C CA . SER A 1 94 ? 9.033 11.336 -8.763 1.00 65.94 94 SER A CA 1
ATOM 783 C C . SER A 1 94 ? 7.939 11.207 -7.696 1.00 65.94 94 SER A C 1
ATOM 785 O O . SER A 1 94 ? 7.464 12.236 -7.225 1.00 65.94 94 SER A O 1
ATOM 787 N N . ASN A 1 95 ? 7.495 9.984 -7.388 1.00 53.31 95 ASN A N 1
ATOM 788 C CA . ASN A 1 95 ? 6.564 9.678 -6.293 1.00 53.31 95 ASN A CA 1
ATOM 789 C C . ASN A 1 95 ? 7.339 9.102 -5.110 1.00 53.31 95 ASN A C 1
ATOM 791 O O . ASN A 1 95 ? 6.875 9.317 -3.972 1.00 53.31 95 ASN A O 1
#

Secondary structure (DSSP, 8-state):
-HHHHHHHHHHHHHHHHHHHHHHHHHHHHHHHHHHTS---S----EEEEEES-TTHHHHHHHHHHHT--EEEEE-SSTTSS-HHHHHHHHHHHT-

Mean predicted aligned error: 15.59 Å

Foldseek 3Di:
DVVVVVVVVVVVVVVVVVVVVVVVVVVVVVVVVVVPPPPPVDDDAAEDEADDDVCVVVVVVVCVVVVDDYYYHHDPPPQPPDPVRVVVVVVVVVD

Radius of gyration: 30.96 Å; Cα contacts (8 Å, |Δi|>4): 37; chains: 1; bounding box: 58×31×84 Å

Nearest PDB structures (foldseek):
  8b0i-assembly1_C  TM=5.974E-01  e=2.927E+00  Escherichia coli K-12
  5o5q-assembly1_B  TM=5.398E-01  e=3.592E+00  Escherichia coli
  5o5q-assembly1_A  TM=5.853E-01  e=7.610E+00  Escherichia coli
  5gaf-assembly1_i  TM=4.115E-01  e=2.927E+00  Escherichia coli

Sequence (95 aa):
MKKFLVFLAIFIFIIDCILITIKLNQNESKRAIHKAKPHYKYSVFLTSDDGPLKGSRYLDRLIREYQVPFTLFLVGKPFSEDSNLRYTLSRYKSN

Solvent-accessible surface area (backbone atoms only — not comparable to full-atom values): 5849 Å² total; per-residue (Å²): 111,72,69,58,54,51,52,51,52,54,51,52,52,52,53,53,53,52,54,51,52,54,56,51,52,55,51,50,52,54,51,51,60,65,66,66,58,81,80,68,90,68,86,83,84,50,71,44,71,71,33,82,50,100,63,42,72,58,54,54,46,51,37,62,75,67,70,52,82,72,48,79,43,68,50,83,72,80,39,78,82,40,72,72,47,38,58,52,51,54,59,63,74,75,110

pLDDT: mean 77.75, std 12.08, range [53.31, 94.88]